Protein AF-A0A1F7WVE0-F1 (afdb_monomer_lite)

Sequence (168 aa):
MLSVDRIPGPDKTDPLIYAAPLKTYSLSNILRKNGTITATKNFEDFYSVAPFSFFGSLNNLYGSSNNMKVTTQLPLPATSRVGTSGVLYKGRNYINKVTSSFDTWYALWSLEADSATTAWLCLNIEITPANATVVSTAEGDCFRINQAGDITGFKADVTENGIMMSYR

Secondary structure (DSSP, 8-state):
-EEEEEEEEEEEEETTTEEEEEEEEEEEEEEEETTEEEEEEEEEEEEEETTEEEEEEEEEETTEEEEEEEEEE-PPPSS--TT-EEEEEEEEEEGGG-TT-EEEEEEEEEEEE-SSSEEEEEEEEEEE-SSTTS---EEEEEEEEETT--EEEEEEEEEETTEEEEE-

pLDDT: mean 81.46, std 11.7, range [49.81, 97.19]

Organism: NCBI:txid1817813

Foldseek 3Di:
DKDKDKAWDDWDADVVQHRDTFTKIKIWIFDDDPNHTPDIKIKIWGFDVVPTDTAWMFICPPNKGKIKGFPDADGDDPDDDAVDKDWGTWIWIDTSPDPPFTKIKTWMWHWHDDDPFKTWTKIWIWIGGSDNPDDTWIKIKIFIAGPVRDTDDIKIWTQDPNDIDIDD

Radius of gyration: 16.72 Å; chains: 1; bounding box: 39×37×45 Å

Structure (mmCIF, N/CA/C/O backbone):
data_AF-A0A1F7WVE0-F1
#
_entry.id   AF-A0A1F7WVE0-F1
#
loop_
_atom_site.group_PDB
_atom_site.id
_atom_site.type_symbol
_atom_site.label_atom_id
_atom_site.label_alt_id
_atom_site.label_comp_id
_atom_site.label_asym_id
_atom_site.label_entity_id
_atom_site.label_seq_id
_atom_site.pdbx_PDB_ins_code
_atom_site.Cartn_x
_atom_site.Cartn_y
_atom_site.Cartn_z
_atom_site.occupancy
_atom_site.B_iso_or_equiv
_atom_site.auth_seq_id
_atom_site.auth_comp_id
_atom_site.auth_asym_id
_atom_site.auth_atom_id
_atom_site.pdbx_PDB_model_num
ATOM 1 N N . MET A 1 1 ? 13.437 20.591 7.076 1.00 53.56 1 MET A N 1
ATOM 2 C CA . MET A 1 1 ? 11.997 20.355 7.308 1.00 53.56 1 MET A CA 1
ATOM 3 C C . MET A 1 1 ? 11.448 19.716 6.046 1.00 53.56 1 MET A C 1
ATOM 5 O O . MET A 1 1 ? 11.661 20.272 4.974 1.00 53.56 1 MET A O 1
ATOM 9 N N . LEU A 1 2 ? 10.856 18.528 6.153 1.00 55.81 2 LEU A N 1
ATOM 10 C CA . LEU A 1 2 ? 10.167 17.867 5.043 1.00 55.81 2 LEU A CA 1
ATOM 11 C C . LEU A 1 2 ? 8.725 18.386 5.017 1.00 55.81 2 LEU A C 1
ATOM 13 O O . LEU A 1 2 ? 8.092 18.425 6.070 1.00 55.81 2 LEU A O 1
ATOM 17 N N . SER A 1 3 ? 8.230 18.805 3.855 1.00 59.31 3 SER A N 1
ATOM 18 C CA . SER A 1 3 ? 6.811 19.110 3.656 1.00 59.31 3 SER A CA 1
ATOM 19 C C . SER A 1 3 ? 6.240 18.180 2.593 1.00 59.31 3 SER A C 1
ATOM 21 O O . SER A 1 3 ? 6.916 17.855 1.615 1.00 59.31 3 SER A O 1
ATOM 23 N N . VAL A 1 4 ? 5.004 17.742 2.803 1.00 57.81 4 VAL A N 1
ATOM 24 C CA . VAL A 1 4 ? 4.307 16.802 1.928 1.00 57.81 4 VAL A CA 1
ATOM 25 C C . VAL A 1 4 ? 2.977 17.425 1.534 1.00 57.81 4 VAL A C 1
ATOM 27 O O . VAL A 1 4 ? 2.124 17.625 2.397 1.00 57.81 4 VAL A O 1
ATOM 30 N N . ASP A 1 5 ? 2.808 17.702 0.243 1.00 64.31 5 ASP A N 1
ATOM 31 C CA . ASP A 1 5 ? 1.565 18.230 -0.311 1.00 64.31 5 ASP A CA 1
ATOM 32 C C . ASP A 1 5 ? 0.820 17.103 -1.027 1.00 64.31 5 ASP A C 1
ATOM 34 O O . ASP A 1 5 ? 1.348 16.438 -1.923 1.00 64.31 5 ASP A O 1
ATOM 38 N N . ARG A 1 6 ? -0.417 16.861 -0.593 1.00 59.81 6 ARG A N 1
ATOM 39 C CA . ARG A 1 6 ? -1.261 15.760 -1.056 1.00 59.81 6 ARG A CA 1
ATOM 40 C C . ARG A 1 6 ? -2.509 16.345 -1.732 1.00 59.81 6 ARG A C 1
ATOM 42 O O . ARG A 1 6 ? -3.305 16.977 -1.043 1.00 59.81 6 ARG A O 1
ATOM 49 N N . ILE A 1 7 ? -2.695 16.143 -3.041 1.00 69.31 7 ILE A N 1
ATOM 50 C CA . ILE A 1 7 ? -3.781 16.771 -3.817 1.00 69.31 7 ILE A CA 1
ATOM 51 C C . ILE A 1 7 ? -4.548 15.700 -4.618 1.00 69.31 7 ILE A C 1
ATOM 53 O O . ILE A 1 7 ? -3.959 15.056 -5.490 1.00 69.31 7 ILE A O 1
ATOM 57 N N . PRO A 1 8 ? -5.862 15.509 -4.377 1.00 71.12 8 PRO A N 1
ATOM 58 C CA . PRO A 1 8 ? -6.696 14.688 -5.251 1.00 71.12 8 PRO A CA 1
ATOM 59 C C . PRO A 1 8 ? -6.653 15.206 -6.696 1.00 71.12 8 PRO A C 1
ATOM 61 O O . PRO A 1 8 ? -6.845 16.400 -6.934 1.00 71.12 8 PRO A O 1
ATOM 64 N 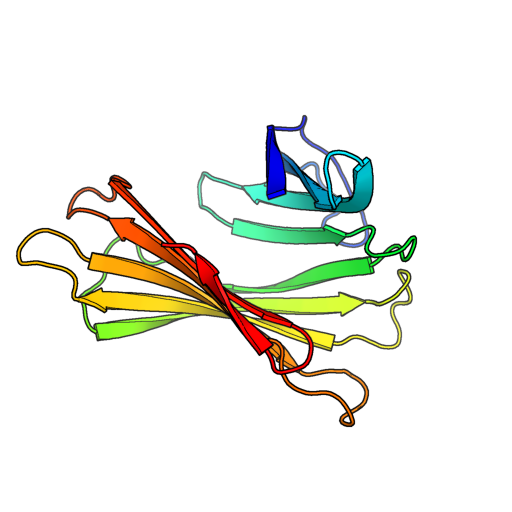N . GLY A 1 9 ? -6.399 14.318 -7.656 1.00 67.25 9 GLY A N 1
ATOM 65 C CA . GLY A 1 9 ? -6.355 14.644 -9.080 1.00 67.25 9 GLY A CA 1
ATOM 66 C C . GLY A 1 9 ? -7.646 14.254 -9.812 1.00 67.25 9 GLY A C 1
ATOM 67 O O . GLY A 1 9 ? -8.461 13.501 -9.275 1.00 67.25 9 GLY A O 1
ATOM 68 N N . PRO A 1 10 ? -7.859 14.744 -11.048 1.00 75.56 10 PRO A N 1
ATOM 69 C CA . PRO A 1 10 ? -8.919 14.229 -11.915 1.00 75.56 10 PRO A CA 1
ATOM 70 C C . PRO A 1 10 ? -8.644 12.770 -12.306 1.00 75.56 10 PRO A C 1
ATOM 72 O O . PRO A 1 10 ? -7.503 12.313 -12.250 1.00 75.56 10 PRO A O 1
ATOM 75 N N . ASP A 1 11 ? -9.661 12.042 -12.756 1.00 79.88 11 ASP A N 1
ATOM 76 C CA . ASP A 1 11 ? -9.471 10.678 -13.258 1.00 79.88 11 ASP A CA 1
ATOM 77 C C . ASP A 1 11 ? -8.559 10.679 -14.504 1.00 79.88 11 ASP A C 1
ATOM 79 O O . ASP A 1 11 ? -8.693 11.537 -15.382 1.00 79.88 11 ASP A O 1
ATOM 83 N N . LYS A 1 12 ? -7.621 9.726 -14.597 1.00 81.94 12 LYS A N 1
ATOM 84 C CA . LYS A 1 12 ? -6.667 9.610 -15.720 1.00 81.94 12 LYS A CA 1
ATOM 85 C C . LYS A 1 12 ? -6.535 8.168 -16.202 1.00 81.94 12 LYS A C 1
ATOM 87 O O . LYS A 1 12 ? -6.802 7.222 -15.467 1.00 81.94 12 LYS A O 1
ATOM 92 N N . THR A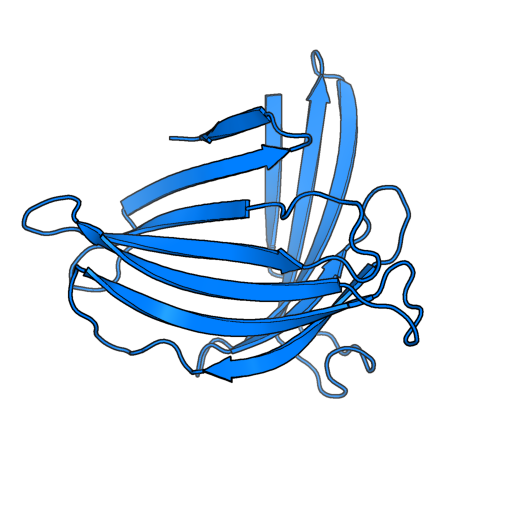 1 13 ? -6.081 8.014 -17.441 1.00 78.94 13 THR A N 1
ATOM 93 C CA . THR A 1 13 ? -5.708 6.729 -18.055 1.00 78.94 13 THR A CA 1
ATOM 94 C C . THR A 1 13 ? -4.191 6.592 -18.123 1.00 78.94 13 THR A C 1
ATOM 96 O O . THR A 1 13 ? -3.523 7.551 -18.512 1.00 78.94 13 THR A O 1
ATOM 99 N N . ASP A 1 14 ? -3.655 5.397 -17.872 1.00 80.94 14 ASP A N 1
ATOM 100 C CA . ASP A 1 14 ? -2.260 5.064 -18.181 1.00 80.94 14 ASP A CA 1
ATOM 101 C C . ASP A 1 14 ? -2.186 3.618 -18.702 1.00 80.94 14 ASP A C 1
ATOM 103 O O . ASP A 1 14 ? -2.383 2.685 -17.928 1.00 80.94 14 ASP A O 1
ATOM 107 N N . PRO A 1 15 ? -1.893 3.375 -19.991 1.00 78.06 15 PRO A N 1
ATOM 108 C CA . PRO A 1 15 ? -1.970 2.036 -20.578 1.00 78.06 15 PRO A CA 1
ATOM 109 C C . PRO A 1 15 ? -0.971 1.028 -19.984 1.00 78.06 15 PRO A C 1
ATOM 111 O O . PRO A 1 15 ? -1.161 -0.179 -20.148 1.00 78.06 15 PRO A O 1
ATOM 114 N N . LEU A 1 16 ? 0.077 1.480 -19.286 1.00 75.94 16 LEU A N 1
ATOM 115 C CA . LEU A 1 16 ? 1.002 0.588 -18.590 1.00 75.94 16 LEU A CA 1
ATOM 116 C C . LEU A 1 16 ? 0.392 0.090 -17.274 1.00 75.94 16 LEU A C 1
ATOM 118 O O . LEU A 1 16 ? 0.551 -1.090 -16.944 1.00 75.94 16 LEU A O 1
ATOM 122 N N . ILE A 1 17 ? -0.337 0.950 -16.560 1.00 78.62 17 ILE A N 1
ATOM 123 C CA . ILE A 1 17 ? -1.013 0.630 -15.294 1.00 78.62 17 ILE A CA 1
ATOM 124 C C . ILE A 1 17 ? -2.403 0.035 -15.563 1.00 78.62 17 ILE A C 1
ATOM 126 O O . ILE A 1 17 ? -2.640 -1.138 -15.258 1.00 78.62 17 ILE A O 1
ATOM 130 N N . TYR A 1 18 ? -3.292 0.813 -16.184 1.00 74.50 18 TYR A N 1
ATOM 131 C CA . TYR A 1 18 ? -4.651 0.434 -16.558 1.00 74.50 18 TYR A CA 1
ATOM 132 C C . TYR A 1 18 ? -5.190 1.274 -17.732 1.00 74.50 18 TYR A C 1
ATOM 134 O O . TYR A 1 18 ? -5.147 2.503 -17.725 1.00 74.50 18 TYR A O 1
ATOM 142 N N . ALA A 1 19 ? -5.748 0.607 -18.745 1.00 73.81 19 ALA A N 1
ATOM 143 C CA . ALA A 1 19 ? -6.186 1.265 -19.979 1.00 73.81 19 ALA A CA 1
ATOM 144 C C . ALA A 1 19 ? -7.517 2.039 -19.861 1.00 73.81 19 ALA A C 1
ATOM 146 O O . ALA A 1 19 ? -7.852 2.792 -20.772 1.00 73.81 19 ALA A O 1
ATOM 147 N N . ALA A 1 20 ? -8.272 1.874 -18.770 1.00 79.00 20 ALA A N 1
ATOM 148 C CA . ALA A 1 20 ? -9.484 2.654 -18.508 1.00 79.00 20 ALA A CA 1
ATOM 149 C C . ALA A 1 20 ? -9.211 3.793 -17.503 1.00 79.00 20 ALA A C 1
ATOM 151 O O . ALA A 1 20 ? -8.250 3.697 -16.736 1.00 79.00 20 ALA A O 1
ATOM 152 N N . PRO A 1 21 ? -10.036 4.857 -17.480 1.00 79.25 21 PRO A N 1
ATOM 153 C CA . PRO A 1 21 ? -9.876 5.943 -16.518 1.00 79.25 21 PRO A CA 1
ATOM 154 C C . PRO A 1 21 ? -10.009 5.447 -15.072 1.00 79.25 21 PRO A C 1
ATOM 156 O O . PRO A 1 21 ? -10.946 4.718 -14.748 1.00 79.25 21 PRO A O 1
ATOM 159 N N . LEU A 1 22 ? -9.083 5.861 -14.207 1.00 82.38 22 LEU A N 1
ATOM 160 C CA . LEU A 1 22 ? -9.088 5.585 -12.769 1.00 82.38 22 LEU A CA 1
ATOM 161 C C . LEU A 1 22 ? -8.983 6.886 -11.979 1.00 82.38 22 LEU A C 1
ATOM 163 O O . LEU A 1 22 ? -8.395 7.852 -12.474 1.00 82.38 22 LEU A O 1
ATOM 167 N N . LYS A 1 23 ? -9.472 6.882 -10.730 1.00 82.88 23 LYS A N 1
ATOM 168 C CA . LYS A 1 23 ? -9.211 7.994 -9.810 1.00 82.88 23 LYS A CA 1
ATOM 169 C C . LYS A 1 23 ? -7.716 8.124 -9.604 1.00 82.88 23 LYS A C 1
ATOM 171 O O . LYS A 1 23 ? -7.031 7.115 -9.407 1.00 82.88 23 LYS A O 1
ATOM 176 N N . THR A 1 24 ? -7.231 9.362 -9.631 1.00 80.31 24 THR A N 1
ATOM 177 C CA . THR A 1 24 ? -5.820 9.640 -9.382 1.00 80.31 24 THR A CA 1
ATOM 178 C C . THR A 1 24 ? -5.610 10.492 -8.150 1.00 80.31 24 THR A C 1
ATOM 180 O O . THR A 1 24 ? -6.405 11.373 -7.818 1.00 80.31 24 THR A O 1
ATOM 183 N N . TYR A 1 25 ? -4.515 10.209 -7.459 1.00 82.12 25 TYR A N 1
ATOM 184 C CA . TYR A 1 25 ? -4.020 11.024 -6.368 1.00 82.12 25 TYR A CA 1
ATOM 185 C C . TYR A 1 25 ? -2.623 11.506 -6.713 1.00 82.12 25 TYR A C 1
ATOM 187 O O . TYR A 1 25 ? -1.751 10.683 -6.972 1.00 82.12 25 TYR A O 1
ATOM 195 N 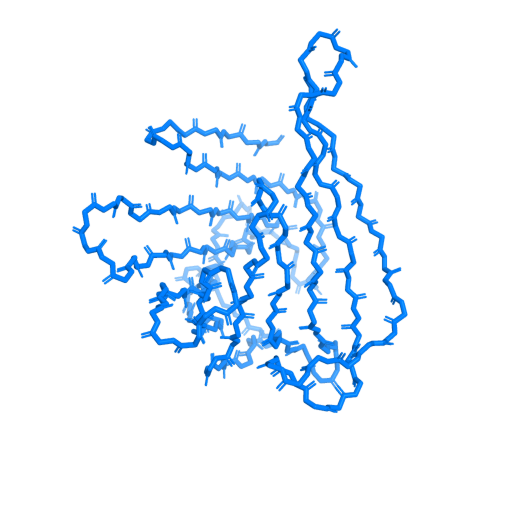N . SER A 1 26 ? -2.392 12.815 -6.709 1.00 78.88 26 SER A N 1
ATOM 196 C CA . SER A 1 26 ? -1.061 13.372 -6.939 1.00 78.88 26 SER A CA 1
ATOM 197 C C . SER A 1 26 ? -0.442 13.795 -5.607 1.00 78.88 26 SER A C 1
ATOM 199 O O . SER A 1 26 ? -1.048 14.498 -4.796 1.00 78.88 26 SER A O 1
ATOM 201 N N . LEU 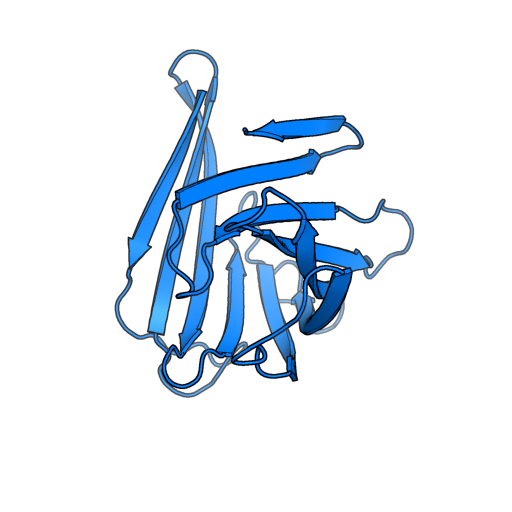A 1 27 ? 0.788 13.356 -5.380 1.00 73.81 27 LEU A N 1
ATOM 202 C CA . LEU A 1 27 ? 1.569 13.608 -4.177 1.00 73.81 27 LEU A CA 1
ATOM 203 C C . LEU A 1 27 ? 2.886 14.274 -4.568 1.00 73.81 27 LEU A C 1
ATOM 205 O O . LEU A 1 27 ? 3.620 13.754 -5.407 1.00 73.81 27 LEU A O 1
ATOM 209 N N . SER A 1 28 ? 3.220 15.381 -3.911 1.00 72.12 28 SER A N 1
ATOM 210 C CA . SER A 1 28 ? 4.518 16.043 -4.037 1.00 72.12 28 SER A CA 1
ATOM 211 C C . SER A 1 28 ? 5.209 16.089 -2.676 1.00 72.12 28 SER A C 1
ATOM 213 O O . SER A 1 28 ? 4.814 16.829 -1.776 1.00 72.12 28 SER A O 1
ATOM 215 N N . ASN A 1 29 ? 6.283 15.316 -2.529 1.00 72.31 29 ASN A N 1
ATOM 216 C CA . ASN A 1 29 ? 7.159 15.359 -1.363 1.00 72.31 29 ASN A CA 1
ATOM 217 C C . ASN A 1 29 ? 8.285 16.363 -1.627 1.00 72.31 29 ASN A C 1
ATOM 219 O O . ASN A 1 29 ? 9.156 16.122 -2.467 1.00 72.31 29 ASN A O 1
ATOM 223 N N . ILE A 1 30 ? 8.289 17.481 -0.901 1.00 73.19 30 ILE A N 1
ATOM 224 C CA . ILE A 1 30 ? 9.279 18.551 -1.046 1.00 73.19 30 ILE A CA 1
ATOM 225 C C . ILE A 1 30 ? 10.235 18.500 0.145 1.00 73.19 30 ILE A C 1
ATOM 227 O O . ILE A 1 30 ? 9.888 18.823 1.284 1.00 73.19 30 ILE A O 1
ATOM 231 N N . LEU A 1 31 ? 11.483 18.123 -0.122 1.00 69.38 31 LEU A N 1
ATOM 232 C CA . LEU A 1 31 ? 12.542 18.141 0.878 1.00 69.38 31 LEU A CA 1
ATOM 233 C C . LEU A 1 31 ? 13.196 19.521 0.903 1.00 69.38 31 LEU A C 1
ATOM 235 O O . LEU A 1 31 ? 13.727 19.978 -0.113 1.00 69.38 31 LEU A O 1
ATOM 239 N N . ARG A 1 32 ? 13.200 20.166 2.078 1.00 73.25 32 ARG A N 1
ATOM 240 C CA . ARG A 1 32 ? 13.898 21.438 2.304 1.00 73.25 32 ARG A CA 1
ATOM 241 C C . ARG A 1 32 ? 15.014 21.309 3.338 1.00 73.25 32 ARG A C 1
ATOM 243 O O . ARG A 1 32 ? 14.777 20.876 4.475 1.00 73.25 32 ARG A O 1
ATOM 250 N N . LYS A 1 33 ? 16.204 21.801 2.985 1.00 74.56 33 LYS A N 1
ATOM 251 C CA . LYS A 1 33 ? 17.351 21.984 3.889 1.00 74.56 33 LYS A CA 1
ATOM 252 C C . LYS A 1 33 ? 17.571 23.480 4.101 1.00 74.56 33 LYS A C 1
ATOM 254 O O . LYS A 1 33 ? 17.810 24.206 3.144 1.00 74.56 33 LYS A O 1
ATOM 259 N N . ASN A 1 34 ? 17.464 23.936 5.350 1.00 80.38 34 ASN A N 1
ATOM 260 C CA . ASN A 1 34 ? 17.599 25.350 5.733 1.00 80.38 34 ASN A CA 1
ATOM 261 C C . ASN A 1 34 ? 16.676 26.300 4.935 1.00 80.38 34 ASN A C 1
ATOM 263 O O . ASN A 1 34 ? 17.101 27.357 4.488 1.00 80.38 34 ASN A O 1
ATOM 267 N N . GLY A 1 35 ? 15.418 25.900 4.712 1.00 76.75 35 GLY A N 1
ATOM 268 C CA . GLY A 1 35 ? 14.419 26.679 3.959 1.00 76.75 35 GLY A CA 1
ATOM 269 C C . GLY A 1 35 ? 14.476 26.507 2.434 1.00 76.75 35 GLY A C 1
ATOM 270 O O . GLY A 1 35 ? 13.444 26.621 1.768 1.00 76.75 35 GLY A O 1
ATOM 271 N N . THR A 1 36 ? 15.630 26.125 1.885 1.00 79.88 36 THR A N 1
ATOM 272 C CA . THR A 1 36 ? 15.836 25.890 0.448 1.00 79.88 36 THR A CA 1
ATOM 273 C C . THR A 1 36 ? 15.354 24.504 0.034 1.00 79.88 36 THR A C 1
ATOM 275 O O . THR A 1 36 ? 15.655 23.517 0.706 1.00 79.88 36 THR A O 1
ATOM 278 N N . ILE A 1 37 ? 14.620 24.413 -1.080 1.00 79.94 37 ILE A N 1
ATOM 279 C CA . ILE A 1 37 ? 14.227 23.128 -1.677 1.00 79.94 37 ILE A CA 1
ATOM 280 C C . ILE A 1 37 ? 15.484 22.418 -2.175 1.00 79.94 37 ILE A C 1
ATOM 282 O O . ILE A 1 37 ? 16.218 22.953 -2.999 1.00 79.94 37 ILE A O 1
ATOM 286 N N . THR A 1 38 ? 15.719 21.208 -1.682 1.00 77.69 38 THR A N 1
ATOM 287 C CA . THR A 1 38 ? 16.835 20.357 -2.108 1.00 77.69 38 THR A CA 1
ATOM 288 C C . THR A 1 38 ? 16.384 19.193 -2.977 1.00 77.69 38 THR A C 1
ATOM 290 O O . THR A 1 38 ? 17.184 18.676 -3.747 1.00 77.69 38 THR A O 1
ATOM 293 N N . ALA A 1 39 ? 15.122 18.771 -2.868 1.00 72.19 39 ALA A N 1
ATOM 294 C CA . ALA A 1 39 ? 14.536 17.763 -3.745 1.00 72.19 39 ALA A CA 1
ATOM 295 C C . ALA A 1 39 ? 13.010 17.904 -3.796 1.00 72.19 39 ALA A C 1
ATOM 297 O O . ALA A 1 39 ? 12.389 18.313 -2.817 1.00 72.19 39 ALA A O 1
ATOM 298 N N . THR A 1 40 ? 12.416 17.518 -4.924 1.00 74.69 40 THR A N 1
ATOM 299 C CA . THR A 1 40 ? 10.973 17.279 -5.060 1.00 74.69 40 THR A CA 1
ATOM 300 C C . THR A 1 40 ? 10.787 15.870 -5.611 1.00 74.69 40 THR A C 1
ATOM 302 O O . THR A 1 40 ? 11.414 15.527 -6.612 1.00 74.69 40 THR A O 1
ATOM 305 N N . LYS A 1 41 ? 9.967 15.048 -4.954 1.00 75.81 41 LYS A N 1
ATOM 306 C CA . LYS A 1 41 ? 9.560 13.720 -5.431 1.00 75.81 41 LYS A CA 1
ATOM 307 C C . LYS A 1 41 ? 8.063 13.778 -5.727 1.00 75.81 41 LYS A C 1
ATOM 309 O O . LYS A 1 41 ? 7.295 14.133 -4.839 1.00 75.81 41 LYS A O 1
ATOM 314 N N . ASN A 1 42 ? 7.668 13.455 -6.954 1.00 78.81 42 ASN A N 1
ATOM 315 C CA . ASN A 1 42 ? 6.264 13.439 -7.359 1.00 78.81 42 ASN A CA 1
ATOM 316 C C . ASN A 1 42 ? 5.800 12.001 -7.558 1.00 78.81 42 ASN A C 1
ATOM 318 O O . ASN A 1 42 ? 6.475 11.236 -8.252 1.00 78.81 42 ASN A O 1
ATOM 322 N N . PHE A 1 43 ? 4.647 11.682 -6.986 1.00 80.44 43 PHE A N 1
ATOM 323 C CA . PHE A 1 43 ? 3.960 10.414 -7.147 1.00 80.44 43 PHE A CA 1
ATOM 324 C C . PHE A 1 43 ? 2.558 10.669 -7.692 1.00 80.44 43 PHE A C 1
ATOM 326 O O . PHE A 1 43 ? 1.911 11.656 -7.339 1.00 80.44 43 PHE A O 1
ATOM 333 N N . GLU A 1 44 ? 2.088 9.774 -8.546 1.00 86.06 44 GLU A N 1
ATOM 334 C CA . GLU A 1 44 ? 0.691 9.703 -8.948 1.00 86.06 44 GLU A CA 1
ATOM 335 C C . GLU A 1 44 ? 0.183 8.291 -8.706 1.00 86.06 44 GLU A C 1
ATOM 337 O O . GLU A 1 44 ? 0.653 7.354 -9.346 1.00 86.06 44 GLU A O 1
ATOM 342 N N . ASP A 1 45 ? -0.774 8.149 -7.801 1.00 87.88 45 ASP A N 1
ATOM 343 C CA . ASP A 1 45 ? -1.387 6.878 -7.435 1.00 87.88 45 ASP A CA 1
ATOM 344 C C . ASP A 1 45 ? -2.706 6.689 -8.185 1.00 87.88 45 ASP A C 1
ATOM 346 O O . ASP A 1 45 ? -3.521 7.609 -8.263 1.00 87.88 45 ASP A O 1
ATOM 350 N N . PHE A 1 46 ? -2.939 5.483 -8.702 1.00 89.88 46 PHE A N 1
ATOM 351 C CA . PHE A 1 46 ? -4.145 5.113 -9.445 1.00 89.88 46 PHE A CA 1
ATOM 352 C C . PHE A 1 46 ? -4.958 4.113 -8.626 1.00 89.88 46 PHE A C 1
ATOM 354 O O . PHE A 1 46 ? -4.463 3.036 -8.281 1.00 89.88 46 PHE A O 1
ATOM 361 N N . TYR A 1 47 ? -6.208 4.451 -8.305 1.00 90.00 47 TYR A N 1
ATOM 362 C CA . TYR A 1 47 ? -7.015 3.676 -7.360 1.00 90.00 47 TYR A CA 1
ATOM 363 C C . TYR A 1 47 ? -8.528 3.754 -7.630 1.00 90.00 47 TYR A C 1
ATOM 365 O O . TYR A 1 47 ? -9.022 4.576 -8.400 1.00 90.00 47 TYR A O 1
ATOM 373 N N . SER A 1 48 ? -9.284 2.886 -6.961 1.00 87.69 48 SER A N 1
ATOM 374 C CA . SER A 1 48 ? -10.734 2.974 -6.767 1.00 87.69 48 SER A CA 1
ATOM 375 C C . SER A 1 48 ? -11.045 2.961 -5.270 1.00 87.69 48 SER A C 1
ATOM 377 O O . SER A 1 48 ? -10.215 2.538 -4.470 1.00 87.69 48 SER A O 1
ATOM 379 N N . VAL A 1 49 ? -12.232 3.430 -4.873 1.00 83.75 49 VAL A N 1
ATOM 380 C CA . VAL A 1 49 ? -12.669 3.491 -3.456 1.00 83.75 49 VAL A CA 1
ATOM 381 C C . VAL A 1 49 ? -13.947 2.701 -3.165 1.00 83.75 49 VAL A C 1
ATOM 383 O O . VAL A 1 49 ? -14.328 2.565 -2.010 1.00 83.75 49 VAL A O 1
ATOM 386 N N . ALA A 1 50 ? -14.608 2.161 -4.190 1.00 81.75 50 ALA A N 1
ATOM 387 C CA . ALA A 1 50 ? -15.843 1.393 -4.051 1.00 81.75 50 ALA A CA 1
ATOM 388 C C . ALA A 1 50 ? -15.884 0.227 -5.065 1.00 81.75 50 ALA A C 1
ATOM 390 O O . ALA A 1 50 ? -16.479 0.379 -6.132 1.00 81.75 50 ALA A O 1
ATOM 391 N N . PRO A 1 51 ? -15.248 -0.926 -4.763 1.00 83.62 51 PRO A N 1
ATOM 392 C CA . PRO A 1 51 ? -14.408 -1.204 -3.590 1.00 83.62 51 PRO A CA 1
ATOM 393 C C . PRO A 1 51 ? -13.033 -0.521 -3.671 1.00 83.62 51 PRO A C 1
ATOM 395 O O . PRO A 1 51 ? -12.626 -0.045 -4.739 1.00 83.62 51 PRO A O 1
ATOM 398 N N . PHE A 1 52 ? -12.308 -0.467 -2.545 1.00 86.12 52 PHE A N 1
ATOM 399 C CA . PHE A 1 52 ? -10.921 -0.006 -2.569 1.00 86.12 52 PHE A CA 1
ATOM 400 C C . PHE A 1 52 ? -10.068 -0.954 -3.411 1.00 86.12 52 PHE A C 1
ATOM 402 O O . PHE A 1 52 ? -10.088 -2.171 -3.215 1.00 86.12 52 PHE A O 1
ATOM 409 N N . SER A 1 53 ? -9.331 -0.404 -4.366 1.00 88.94 53 SER A N 1
ATOM 410 C CA . SER A 1 53 ? -8.317 -1.137 -5.114 1.00 88.94 53 SER A CA 1
ATOM 411 C C . SER A 1 53 ? -7.232 -0.191 -5.574 1.00 88.94 53 SER A C 1
ATOM 413 O O . SER A 1 53 ? -7.526 0.901 -6.042 1.00 88.94 53 SER A O 1
ATOM 415 N N . PHE A 1 54 ? -5.988 -0.627 -5.465 1.00 90.12 54 PHE A N 1
ATOM 416 C CA . PHE A 1 54 ? -4.831 0.107 -5.929 1.00 90.12 54 PHE A CA 1
ATOM 417 C C . PHE A 1 54 ? -4.287 -0.564 -7.193 1.00 90.12 54 PHE A C 1
ATOM 419 O O . PHE A 1 54 ? -4.103 -1.778 -7.244 1.00 90.12 54 PHE A O 1
ATOM 426 N N . PHE A 1 55 ? -4.087 0.218 -8.249 1.00 90.50 55 PHE A N 1
ATOM 427 C CA . PHE A 1 55 ? -3.707 -0.300 -9.567 1.00 90.50 55 PHE A CA 1
ATOM 428 C C . PHE A 1 55 ? -2.225 -0.087 -9.857 1.00 90.50 55 PHE A C 1
ATOM 430 O O . PHE A 1 55 ? -1.615 -0.860 -10.600 1.00 90.50 55 PHE A O 1
ATOM 437 N N . GLY A 1 56 ? -1.626 0.930 -9.247 1.00 90.25 56 GLY A N 1
ATOM 438 C CA . GLY A 1 56 ? -0.225 1.252 -9.433 1.00 90.25 56 GLY A CA 1
ATOM 439 C C . GLY A 1 56 ? 0.063 2.720 -9.189 1.00 90.25 56 GLY A C 1
ATOM 440 O O . GLY A 1 56 ? -0.830 3.495 -8.841 1.00 90.25 56 GLY A O 1
ATOM 441 N N . SER A 1 57 ? 1.316 3.089 -9.412 1.00 87.62 57 SER A N 1
ATOM 442 C CA . SER A 1 57 ? 1.771 4.461 -9.283 1.00 87.62 57 SER A CA 1
ATOM 443 C C . SER A 1 57 ? 2.786 4.845 -10.352 1.00 87.62 57 SER A C 1
ATOM 445 O O . SER A 1 57 ? 3.541 4.015 -10.865 1.00 87.62 57 SER A O 1
ATOM 447 N N . LEU A 1 58 ? 2.807 6.129 -10.688 1.00 85.94 58 LEU A N 1
ATOM 448 C CA . LEU A 1 58 ? 3.896 6.767 -11.414 1.00 85.94 58 LEU A CA 1
ATOM 449 C C . LEU A 1 58 ? 4.746 7.532 -10.411 1.00 85.94 58 LEU A C 1
ATOM 451 O O . LEU A 1 58 ? 4.219 8.210 -9.536 1.00 85.94 58 LEU A O 1
ATOM 455 N N . ASN A 1 59 ? 6.061 7.437 -10.538 1.00 78.88 59 ASN A N 1
ATOM 456 C CA . ASN A 1 59 ? 6.989 8.086 -9.627 1.00 78.88 59 ASN A CA 1
ATOM 457 C C . ASN A 1 59 ? 8.120 8.727 -10.425 1.00 78.88 59 ASN A C 1
ATOM 459 O O . ASN A 1 59 ? 8.797 8.046 -11.193 1.00 78.88 59 ASN A O 1
ATOM 463 N N . ASN A 1 60 ? 8.328 10.029 -10.233 1.00 70.50 60 ASN A N 1
ATOM 464 C CA . ASN A 1 60 ? 9.424 10.765 -10.860 1.00 70.50 60 ASN A CA 1
ATOM 465 C C . ASN A 1 60 ? 10.597 10.979 -9.893 1.00 70.50 60 ASN A C 1
ATOM 467 O O . ASN A 1 60 ? 10.993 12.110 -9.588 1.00 70.50 60 ASN A O 1
ATOM 471 N N . LEU A 1 61 ? 11.125 9.889 -9.349 1.00 62.50 61 LEU A N 1
ATOM 472 C CA . LEU A 1 61 ? 12.223 9.947 -8.394 1.00 62.50 61 LEU A CA 1
ATOM 473 C C . LEU A 1 61 ? 13.513 10.322 -9.144 1.00 62.50 61 LEU A C 1
ATOM 475 O O . LEU A 1 61 ? 13.929 9.628 -10.064 1.00 62.50 61 LEU A O 1
ATOM 479 N N . TYR A 1 62 ? 14.140 11.445 -8.786 1.00 49.81 62 TYR A N 1
ATOM 480 C CA . TYR A 1 62 ? 15.400 11.920 -9.389 1.00 49.81 62 TYR A CA 1
ATOM 481 C C . TYR A 1 62 ? 15.387 12.068 -10.928 1.00 49.81 62 TYR A C 1
ATOM 483 O O . TYR A 1 62 ? 16.410 11.861 -11.576 1.00 49.81 62 TYR A O 1
ATOM 491 N N . GLY A 1 63 ? 14.243 12.410 -11.533 1.00 52.16 63 GLY A N 1
ATOM 492 C CA . GLY A 1 63 ? 14.122 12.521 -12.995 1.00 52.16 63 GLY A CA 1
ATOM 493 C C . GLY A 1 63 ? 13.949 11.178 -13.718 1.00 52.16 63 GLY A C 1
ATOM 494 O O . GLY A 1 63 ? 13.784 11.165 -14.938 1.00 52.16 63 GLY A O 1
ATOM 495 N N . SER A 1 64 ? 13.967 10.055 -12.987 1.00 59.06 64 SER A N 1
ATOM 496 C CA . SER A 1 64 ? 13.616 8.736 -13.517 1.00 59.06 64 SER A CA 1
ATOM 497 C C . SER A 1 64 ? 12.103 8.576 -13.535 1.00 59.06 64 SER A C 1
ATOM 499 O O . SER A 1 64 ? 11.429 8.789 -12.532 1.00 59.06 64 SER A O 1
ATOM 501 N N . SER A 1 65 ? 11.554 8.211 -14.691 1.00 71.12 65 SER A N 1
ATOM 502 C CA . SER A 1 65 ? 10.129 7.919 -14.830 1.00 71.12 65 SER A CA 1
ATOM 503 C C . SER A 1 65 ? 9.871 6.467 -14.438 1.00 71.12 65 SER A C 1
ATOM 505 O O . SER A 1 65 ? 9.813 5.594 -15.299 1.00 71.12 65 SER A O 1
ATOM 507 N N . ASN A 1 66 ? 9.758 6.185 -13.147 1.00 78.75 66 ASN A N 1
ATOM 508 C CA . ASN A 1 66 ? 9.443 4.842 -12.674 1.00 78.75 66 ASN A CA 1
ATOM 509 C C . ASN A 1 66 ? 7.931 4.623 -12.690 1.00 78.75 66 ASN A C 1
ATOM 511 O O . ASN A 1 66 ? 7.147 5.553 -12.481 1.00 78.75 66 ASN A O 1
ATOM 515 N N . ASN A 1 67 ? 7.515 3.385 -12.934 1.00 85.88 67 ASN A N 1
ATOM 516 C CA . ASN A 1 67 ? 6.116 2.997 -12.830 1.00 85.88 67 ASN A CA 1
ATOM 517 C C . ASN A 1 67 ? 5.998 1.690 -12.065 1.00 85.88 67 ASN A C 1
ATOM 519 O O . ASN A 1 67 ? 6.634 0.693 -12.403 1.00 85.88 67 ASN A O 1
ATOM 523 N N . MET A 1 68 ? 5.127 1.684 -11.071 1.00 87.69 68 MET A N 1
ATOM 524 C CA . MET A 1 68 ? 4.763 0.486 -10.350 1.00 87.69 68 MET A CA 1
ATOM 525 C C . MET A 1 68 ? 3.368 0.055 -10.778 1.00 87.69 68 MET A C 1
ATOM 527 O O . MET A 1 68 ? 2.437 0.853 -10.827 1.00 87.69 68 MET A O 1
ATOM 531 N N . LYS A 1 69 ? 3.239 -1.219 -11.139 1.00 90.56 69 LYS A N 1
ATOM 532 C CA . LYS A 1 69 ? 1.983 -1.836 -11.553 1.00 90.56 69 LYS A CA 1
ATOM 533 C C . LYS A 1 69 ? 1.615 -2.937 -10.580 1.00 90.56 69 LYS A C 1
ATOM 535 O O . LYS A 1 69 ? 2.398 -3.873 -10.398 1.00 90.56 69 LYS A O 1
ATOM 540 N N . VAL A 1 70 ? 0.405 -2.888 -10.039 1.00 92.25 70 VAL A N 1
ATOM 541 C CA . VAL A 1 70 ? -0.151 -3.994 -9.262 1.00 92.25 70 VAL A CA 1
ATOM 542 C C . VAL A 1 70 ? -0.462 -5.167 -10.193 1.00 92.25 70 VAL A C 1
ATOM 544 O O . VAL A 1 70 ? -1.112 -5.031 -11.226 1.00 92.25 70 VAL A O 1
ATOM 547 N N . THR A 1 71 ? 0.049 -6.340 -9.834 1.00 91.62 71 THR A N 1
ATOM 548 C CA . THR A 1 71 ? -0.126 -7.596 -10.586 1.00 91.62 71 THR A CA 1
ATOM 549 C C . THR A 1 71 ? -1.074 -8.563 -9.896 1.00 91.62 71 THR A C 1
ATOM 551 O O . THR A 1 71 ? -1.677 -9.417 -10.540 1.00 91.62 71 THR A O 1
ATOM 554 N N . THR A 1 72 ? -1.206 -8.449 -8.580 1.00 92.44 72 THR A N 1
ATOM 555 C CA . THR A 1 72 ? -2.123 -9.247 -7.770 1.00 92.44 72 THR A CA 1
ATOM 556 C C . THR A 1 72 ? -2.535 -8.406 -6.578 1.00 92.44 72 THR A C 1
ATOM 558 O O . THR A 1 72 ? -1.697 -7.721 -5.998 1.00 92.44 72 THR A O 1
ATOM 561 N N . GLN A 1 73 ? -3.805 -8.459 -6.202 1.00 93.06 73 GLN A N 1
ATOM 562 C CA . GLN A 1 73 ? -4.320 -7.746 -5.044 1.00 93.06 73 GLN A CA 1
ATOM 563 C C . GLN A 1 73 ? -5.392 -8.582 -4.366 1.00 93.06 73 GLN A C 1
ATOM 565 O O . GLN A 1 73 ? -6.171 -9.258 -5.040 1.00 93.06 73 GLN A O 1
ATOM 570 N N . LEU A 1 74 ? -5.432 -8.507 -3.041 1.00 88.88 74 LEU A N 1
ATOM 571 C CA . LEU A 1 74 ? -6.528 -9.025 -2.242 1.00 88.88 74 LEU A CA 1
ATOM 572 C C . LEU A 1 74 ? -7.312 -7.840 -1.667 1.00 88.88 74 LEU A C 1
ATOM 574 O O . LEU A 1 74 ? -6.703 -6.843 -1.271 1.00 88.88 74 LEU A O 1
ATOM 578 N N . PRO A 1 75 ? -8.653 -7.903 -1.637 1.00 86.00 75 PRO A N 1
ATOM 579 C CA . PRO A 1 75 ? -9.435 -6.859 -0.993 1.00 86.00 75 PRO A CA 1
ATOM 580 C C . PRO A 1 75 ? -9.072 -6.787 0.493 1.00 86.00 75 PRO A C 1
ATOM 582 O O . PRO A 1 75 ? -8.917 -7.819 1.151 1.00 86.00 75 PRO A O 1
ATOM 585 N N . LEU A 1 76 ? -8.974 -5.568 1.031 1.00 85.62 76 LEU A N 1
ATOM 586 C CA . LEU A 1 76 ? -8.892 -5.388 2.478 1.00 85.62 76 LEU A CA 1
ATOM 587 C C . LEU A 1 76 ? -10.153 -5.970 3.127 1.00 85.62 76 LEU A C 1
ATOM 589 O O . LEU A 1 76 ? -11.261 -5.727 2.633 1.00 85.62 76 LEU A O 1
ATOM 593 N N . PRO A 1 77 ? -10.018 -6.729 4.224 1.00 88.69 77 PRO A N 1
ATOM 594 C CA . PRO A 1 77 ? -11.181 -7.234 4.925 1.00 88.69 77 PRO A CA 1
ATOM 595 C C . PRO A 1 77 ? -11.952 -6.066 5.551 1.00 88.69 77 PRO A C 1
ATOM 597 O O . PRO A 1 77 ? -11.359 -5.164 6.136 1.00 88.69 77 PRO A O 1
ATOM 600 N N . ALA A 1 78 ? -13.285 -6.106 5.475 1.00 88.06 78 ALA A N 1
ATOM 601 C CA . ALA A 1 78 ? -14.139 -5.090 6.099 1.00 88.06 78 ALA A CA 1
ATOM 602 C C . ALA A 1 78 ? -14.016 -5.074 7.636 1.00 88.06 78 ALA A C 1
ATOM 604 O O . ALA A 1 78 ? -14.258 -4.055 8.273 1.00 88.06 78 ALA A O 1
ATOM 605 N N . THR A 1 79 ? -13.635 -6.208 8.229 1.00 91.38 79 THR A N 1
ATOM 606 C CA . THR A 1 79 ? -13.395 -6.371 9.667 1.00 91.38 79 THR A CA 1
ATOM 607 C C . THR A 1 79 ? -12.208 -7.298 9.889 1.00 91.38 79 THR A C 1
ATOM 609 O O . THR A 1 79 ? -12.066 -8.289 9.174 1.00 91.38 79 THR A O 1
ATOM 612 N N . SER A 1 80 ? -11.405 -7.044 10.918 1.00 93.31 80 SER A N 1
ATOM 613 C CA . SER A 1 80 ? -10.291 -7.911 11.309 1.00 93.31 80 SER A CA 1
ATOM 614 C C . SER A 1 80 ? -10.098 -7.891 12.827 1.00 93.31 80 SER A C 1
ATOM 616 O O . SER A 1 80 ? -10.754 -7.126 13.535 1.00 93.31 80 SER A O 1
ATOM 618 N N . ARG A 1 81 ? -9.217 -8.751 13.344 1.00 94.56 81 ARG A N 1
ATOM 619 C CA . ARG A 1 81 ? -8.841 -8.788 14.764 1.00 94.56 81 ARG A CA 1
ATOM 620 C C . ARG A 1 81 ? -7.417 -8.281 14.939 1.00 94.56 81 ARG A C 1
ATOM 622 O O . ARG A 1 81 ? -6.559 -8.560 14.103 1.00 94.56 81 ARG A O 1
ATOM 629 N N . VAL A 1 82 ? -7.162 -7.585 16.044 1.00 95.69 82 VAL A N 1
ATOM 630 C CA . VAL A 1 82 ? -5.797 -7.228 16.454 1.00 95.69 82 VAL A CA 1
ATOM 631 C C . VAL A 1 82 ? -4.927 -8.490 16.499 1.00 95.69 82 VAL A C 1
ATOM 633 O O . VAL A 1 82 ? -5.374 -9.537 16.968 1.00 95.69 82 VAL A O 1
ATOM 636 N N . GLY A 1 83 ? -3.707 -8.390 15.975 1.00 96.12 83 GLY A N 1
ATOM 637 C CA . GLY A 1 83 ? -2.770 -9.494 15.763 1.00 96.12 83 GLY A CA 1
ATOM 638 C C . GLY A 1 83 ? -2.861 -10.147 14.379 1.00 96.12 83 GLY A C 1
ATOM 639 O O . GLY A 1 83 ? -2.046 -11.010 14.070 1.00 96.12 83 GLY A O 1
ATOM 640 N N . THR A 1 84 ? -3.821 -9.752 13.537 1.00 96.81 84 THR A N 1
ATOM 641 C CA . THR A 1 84 ? -3.951 -10.282 12.169 1.00 96.81 84 THR A CA 1
ATOM 642 C C . THR A 1 84 ? -3.127 -9.457 11.185 1.00 96.81 84 THR A C 1
ATOM 644 O O . THR A 1 84 ? -3.036 -8.235 11.311 1.00 96.81 84 THR A O 1
ATOM 647 N N . SER A 1 85 ? -2.587 -10.119 10.167 1.00 95.00 85 SER A N 1
ATOM 648 C CA . SER A 1 85 ? -1.915 -9.494 9.032 1.00 95.00 85 SER A CA 1
ATOM 649 C C . SER A 1 85 ? -2.278 -10.189 7.720 1.00 95.00 85 SER A C 1
ATOM 651 O O . SER A 1 85 ? -2.859 -11.278 7.710 1.00 95.00 85 SER A O 1
ATOM 653 N N . GLY A 1 86 ? -1.949 -9.554 6.599 1.00 92.62 86 GLY A N 1
ATOM 654 C CA . GLY A 1 86 ? -2.161 -10.123 5.276 1.00 92.62 86 GLY A CA 1
ATOM 655 C C . GLY A 1 86 ? -1.455 -9.349 4.172 1.00 92.62 86 GLY A C 1
ATOM 656 O O . GLY A 1 86 ? -0.882 -8.285 4.387 1.00 92.62 86 GLY A O 1
ATOM 657 N N . VAL A 1 87 ? -1.511 -9.896 2.960 1.00 91.00 87 VAL A N 1
ATOM 658 C CA . VAL A 1 87 ? -1.041 -9.205 1.756 1.00 91.00 87 VAL A CA 1
ATOM 659 C C . VAL A 1 87 ? -2.143 -8.271 1.272 1.00 91.00 87 VAL A C 1
ATOM 661 O O . VAL A 1 87 ? -3.282 -8.701 1.098 1.00 91.00 87 VAL A O 1
ATOM 664 N N . LEU A 1 88 ? -1.799 -7.007 1.033 1.00 90.50 88 LEU A N 1
ATOM 665 C CA . LEU A 1 88 ? -2.653 -6.057 0.332 1.00 90.50 88 LEU A CA 1
ATOM 666 C C . LEU A 1 88 ? -2.489 -6.252 -1.177 1.00 90.50 88 LEU A C 1
ATOM 668 O O . LEU A 1 88 ? -3.431 -6.645 -1.861 1.00 90.50 88 LEU A O 1
ATOM 672 N N . TYR A 1 89 ? -1.273 -6.056 -1.692 1.00 92.81 89 TYR A N 1
ATOM 673 C CA . TYR A 1 89 ? -0.976 -6.251 -3.107 1.00 92.81 89 TYR A CA 1
ATOM 674 C C . TYR A 1 89 ? 0.453 -6.734 -3.358 1.00 92.81 89 TYR A C 1
ATOM 676 O O . TYR A 1 89 ? 1.356 -6.558 -2.543 1.00 92.81 89 TYR A O 1
ATOM 684 N N . LYS A 1 90 ? 0.654 -7.297 -4.550 1.00 92.75 90 LYS A N 1
ATOM 685 C CA . LYS A 1 90 ? 1.953 -7.560 -5.167 1.00 92.75 90 LYS A CA 1
ATOM 686 C C . LYS A 1 90 ? 2.062 -6.778 -6.469 1.00 92.75 90 LYS A C 1
ATOM 688 O O . LYS A 1 90 ? 1.209 -6.908 -7.353 1.00 92.75 90 LYS A O 1
ATOM 693 N N . GLY A 1 91 ? 3.134 -6.014 -6.620 1.00 91.56 91 GLY A N 1
ATOM 694 C CA . GLY A 1 91 ? 3.400 -5.183 -7.787 1.00 91.56 91 GLY A CA 1
ATOM 695 C C . GLY A 1 91 ? 4.769 -5.418 -8.412 1.00 91.56 91 GLY A C 1
ATOM 696 O O . GLY A 1 91 ? 5.628 -6.110 -7.864 1.00 91.56 91 GLY A O 1
ATOM 697 N N . ARG A 1 92 ? 4.955 -4.825 -9.590 1.00 89.88 92 ARG A N 1
ATOM 698 C CA . ARG A 1 92 ? 6.232 -4.733 -10.301 1.00 89.88 92 ARG A CA 1
ATOM 699 C C . ARG A 1 92 ? 6.571 -3.269 -10.498 1.00 89.88 92 ARG A C 1
ATOM 701 O O . ARG A 1 92 ? 5.763 -2.555 -11.087 1.00 89.88 92 ARG A O 1
ATOM 708 N N . ASN A 1 93 ? 7.737 -2.846 -10.031 1.00 86.38 93 ASN A N 1
ATOM 709 C CA . ASN A 1 93 ? 8.259 -1.502 -10.235 1.00 86.38 93 ASN A CA 1
ATOM 710 C C . ASN A 1 93 ? 9.300 -1.518 -11.352 1.00 86.38 93 ASN A C 1
ATOM 712 O O . ASN A 1 93 ? 10.366 -2.109 -11.207 1.00 86.38 93 ASN A O 1
ATOM 716 N N . TYR A 1 94 ? 8.974 -0.878 -12.465 1.00 83.44 94 TYR A N 1
ATOM 717 C CA . TYR A 1 94 ? 9.841 -0.761 -13.625 1.00 83.44 94 TYR A CA 1
ATOM 718 C C . TYR A 1 94 ? 10.627 0.541 -13.529 1.00 83.44 94 TYR A C 1
ATOM 720 O O . TYR A 1 94 ? 10.054 1.631 -13.436 1.00 83.44 94 TYR A O 1
ATOM 728 N N . ILE A 1 95 ? 11.949 0.420 -13.571 1.00 75.81 95 ILE A N 1
ATOM 729 C CA . ILE A 1 95 ? 12.844 1.571 -13.547 1.00 75.81 95 ILE A CA 1
ATOM 730 C C . ILE A 1 95 ? 12.866 2.193 -14.952 1.00 75.81 95 ILE A C 1
ATOM 732 O O . ILE A 1 95 ? 13.027 1.484 -15.947 1.00 75.81 95 ILE A O 1
ATOM 736 N N . ASN A 1 96 ? 12.698 3.516 -15.052 1.00 72.31 96 ASN A N 1
ATOM 737 C CA . ASN A 1 96 ? 12.703 4.265 -16.321 1.00 72.31 96 ASN A CA 1
ATOM 738 C C . ASN A 1 96 ? 11.689 3.773 -17.381 1.00 72.31 96 ASN A C 1
ATOM 740 O O . ASN A 1 96 ? 11.969 3.833 -18.578 1.00 72.31 96 ASN A O 1
ATOM 744 N N . LYS A 1 97 ? 10.520 3.267 -16.969 1.00 68.12 97 LYS A N 1
ATOM 745 C CA . LYS A 1 97 ? 9.481 2.687 -17.847 1.00 68.12 97 LYS A CA 1
ATOM 746 C C . LYS A 1 97 ? 9.928 1.509 -18.725 1.00 68.12 97 LYS A C 1
ATOM 748 O O . LYS A 1 97 ? 9.217 1.144 -19.662 1.00 68.12 97 LYS A O 1
ATOM 753 N N . VAL A 1 98 ? 11.071 0.881 -18.443 1.00 67.44 98 VAL A N 1
ATOM 754 C CA . VAL A 1 98 ? 11.553 -0.264 -19.230 1.00 67.44 98 VAL A CA 1
ATOM 755 C C . VAL A 1 98 ? 10.910 -1.551 -18.714 1.00 67.44 98 VAL A C 1
ATOM 757 O O . VAL A 1 98 ? 11.097 -1.926 -17.563 1.00 67.44 98 VAL A O 1
ATOM 760 N N . THR A 1 99 ? 10.170 -2.271 -19.561 1.00 67.88 99 THR A N 1
ATOM 761 C CA . THR A 1 99 ? 9.352 -3.428 -19.139 1.00 67.88 99 THR A CA 1
ATOM 762 C C . THR A 1 99 ? 10.132 -4.726 -18.893 1.00 67.88 99 THR A C 1
ATOM 764 O O . THR A 1 99 ? 9.535 -5.719 -18.481 1.00 67.88 99 THR A O 1
ATOM 767 N N . SER A 1 100 ? 11.437 -4.767 -19.178 1.00 70.81 100 SER A N 1
ATOM 768 C CA . SER A 1 100 ? 12.238 -6.000 -19.143 1.00 70.81 100 SER A CA 1
ATOM 769 C C . SER A 1 100 ? 12.911 -6.292 -17.798 1.00 70.81 100 SER A C 1
ATOM 771 O O . SER A 1 100 ? 13.238 -7.448 -17.545 1.00 70.81 100 SER A O 1
ATOM 773 N N . SER A 1 101 ? 13.091 -5.293 -16.928 1.00 77.44 101 SER A N 1
ATOM 774 C CA . SER A 1 101 ? 13.661 -5.459 -15.583 1.00 77.44 101 SER A CA 1
ATOM 775 C C . SER A 1 101 ? 12.835 -4.681 -14.563 1.00 77.44 101 SER A C 1
ATOM 777 O O . SER A 1 101 ? 12.489 -3.523 -14.802 1.00 77.44 101 SER A O 1
ATOM 779 N N . PHE A 1 102 ? 12.476 -5.326 -13.453 1.00 82.44 102 PHE A N 1
ATOM 780 C CA . PHE A 1 102 ? 11.612 -4.736 -12.436 1.00 82.44 102 PHE A CA 1
ATOM 781 C C . PHE A 1 102 ? 11.917 -5.257 -11.035 1.00 82.44 102 PHE A C 1
ATOM 783 O O . PHE A 1 102 ? 12.213 -6.438 -10.851 1.00 82.44 102 PHE A O 1
ATOM 790 N N . ASP A 1 103 ? 11.746 -4.387 -10.044 1.00 84.56 103 ASP A N 1
ATOM 791 C CA . ASP A 1 103 ? 11.696 -4.797 -8.644 1.00 84.56 103 ASP A CA 1
ATOM 792 C C . ASP A 1 103 ? 10.316 -5.382 -8.339 1.00 84.56 103 ASP A C 1
ATOM 794 O O . ASP A 1 103 ? 9.298 -4.956 -8.897 1.00 84.56 103 ASP A O 1
ATOM 798 N N . THR A 1 104 ? 10.258 -6.342 -7.423 1.00 87.06 104 THR A N 1
ATOM 799 C CA . THR A 1 104 ? 8.984 -6.854 -6.912 1.00 87.06 104 THR A CA 1
ATOM 800 C C . THR A 1 104 ? 8.616 -6.114 -5.638 1.00 87.06 104 THR A C 1
ATOM 802 O O . THR A 1 104 ? 9.412 -6.057 -4.707 1.00 87.06 104 THR A O 1
ATOM 805 N N . TRP A 1 105 ? 7.411 -5.554 -5.603 1.00 87.62 105 TRP A N 1
ATOM 806 C CA . TRP A 1 105 ? 6.876 -4.833 -4.451 1.00 87.62 105 TRP A CA 1
ATOM 807 C C . TRP A 1 105 ? 5.786 -5.665 -3.787 1.00 87.62 105 TRP A C 1
ATOM 809 O O . TRP A 1 105 ? 4.918 -6.204 -4.478 1.00 87.62 105 TRP A O 1
ATOM 819 N N . TYR A 1 106 ? 5.800 -5.730 -2.463 1.00 88.50 106 TYR A N 1
ATOM 820 C CA . TYR A 1 106 ? 4.734 -6.309 -1.658 1.00 88.50 106 TYR A CA 1
ATOM 821 C C . TYR A 1 106 ? 4.233 -5.254 -0.690 1.00 88.50 106 TYR A C 1
ATOM 823 O O . TYR A 1 106 ? 5.002 -4.763 0.125 1.00 88.50 106 TYR A O 1
ATOM 831 N N . ALA A 1 107 ? 2.949 -4.923 -0.769 1.00 89.81 107 ALA A N 1
ATOM 832 C CA . ALA A 1 107 ? 2.289 -4.210 0.308 1.00 89.81 107 ALA A CA 1
ATOM 833 C C . ALA A 1 107 ? 1.595 -5.222 1.209 1.00 89.81 107 ALA A C 1
ATOM 835 O O . ALA A 1 107 ? 0.801 -6.050 0.752 1.00 89.81 107 ALA A O 1
ATOM 836 N N . LEU A 1 108 ? 1.893 -5.130 2.491 1.00 91.56 108 LEU A N 1
ATOM 837 C CA . LEU A 1 108 ? 1.342 -5.935 3.561 1.00 91.56 108 LEU A CA 1
ATOM 838 C C . LEU A 1 108 ? 0.529 -5.024 4.472 1.00 91.56 108 LEU A C 1
ATOM 840 O O . LEU A 1 108 ? 0.831 -3.840 4.606 1.00 91.56 108 LEU A O 1
ATOM 844 N N . TRP A 1 109 ? -0.482 -5.580 5.120 1.00 93.69 109 TRP A N 1
ATOM 845 C CA . TRP A 1 109 ? -1.189 -4.908 6.197 1.00 93.69 109 TRP A CA 1
ATOM 846 C C . TRP A 1 109 ? -1.072 -5.718 7.487 1.00 93.69 109 TRP A C 1
ATOM 848 O O . TRP A 1 109 ? -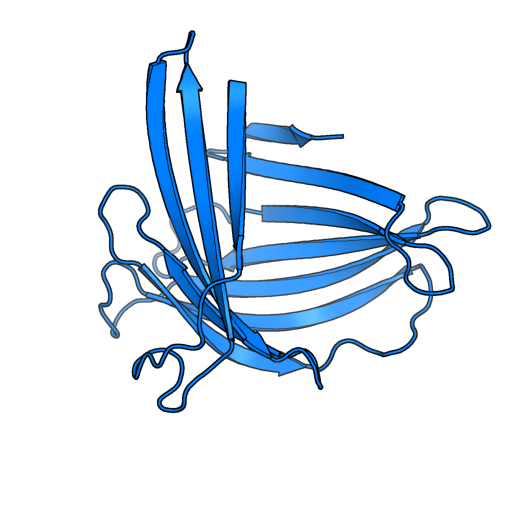1.075 -6.949 7.456 1.00 93.69 109 TRP A O 1
ATOM 858 N N . SER A 1 110 ? -0.999 -5.035 8.622 1.00 95.31 110 SER A N 1
ATOM 859 C CA . SER A 1 110 ? -1.137 -5.616 9.959 1.00 95.31 110 SER A CA 1
ATOM 860 C C . SER A 1 110 ? -2.077 -4.761 10.799 1.00 95.31 110 SER A C 1
ATOM 862 O O . SER A 1 110 ? -2.182 -3.550 10.608 1.00 95.31 110 SER A O 1
ATOM 864 N N . LEU A 1 111 ? -2.792 -5.402 11.722 1.00 96.12 111 LEU A N 1
ATOM 865 C CA . LEU A 1 111 ? -3.576 -4.717 12.739 1.00 96.12 111 LEU A CA 1
ATOM 866 C C . LEU A 1 111 ? -2.940 -4.964 14.104 1.00 96.12 111 LEU A C 1
ATOM 868 O O . LEU A 1 111 ? -3.039 -6.056 14.659 1.00 96.12 111 LEU A O 1
ATOM 872 N N . GLU A 1 112 ? -2.278 -3.952 14.641 1.00 95.75 112 GLU A N 1
ATOM 873 C CA . GLU A 1 112 ? -1.482 -4.032 15.863 1.00 95.75 112 GLU A CA 1
ATOM 874 C C . GLU A 1 112 ? -2.213 -3.393 17.044 1.00 95.75 112 GLU A C 1
ATOM 876 O O . GLU A 1 112 ? -3.067 -2.520 16.880 1.00 95.75 112 GLU A O 1
ATOM 881 N N . ALA A 1 113 ? -1.896 -3.841 18.257 1.00 96.38 113 ALA A N 1
ATOM 882 C CA . ALA A 1 113 ? -2.516 -3.306 19.463 1.00 96.38 113 ALA A CA 1
ATOM 883 C C . ALA A 1 113 ? -2.086 -1.849 19.708 1.00 96.38 113 ALA A C 1
ATOM 885 O O . ALA A 1 113 ? -0.921 -1.503 19.521 1.00 96.38 113 ALA A O 1
ATOM 886 N N . ASP A 1 114 ? -3.021 -1.017 20.170 1.00 95.75 114 ASP A N 1
ATOM 887 C CA . ASP A 1 114 ? -2.744 0.342 20.653 1.00 95.75 114 ASP A CA 1
ATOM 888 C C . ASP A 1 114 ? -3.343 0.552 22.048 1.00 95.75 114 ASP A C 1
ATOM 890 O O . ASP A 1 114 ? -2.622 0.729 23.027 1.00 95.75 114 ASP A O 1
ATOM 894 N N . SER A 1 115 ? -4.671 0.461 22.158 1.00 95.06 115 SER A N 1
ATOM 895 C CA . SER A 1 115 ? -5.396 0.584 23.424 1.00 95.06 115 SER A CA 1
ATOM 896 C C . SER A 1 115 ? -6.587 -0.379 23.484 1.00 95.06 115 SER A C 1
ATOM 898 O O . SER A 1 115 ? -6.775 -1.218 22.606 1.00 95.06 115 SER A O 1
ATOM 900 N N . ALA A 1 116 ? -7.424 -0.259 24.519 1.00 93.38 116 ALA A N 1
ATOM 901 C CA . ALA A 1 116 ? -8.655 -1.042 24.631 1.00 93.38 116 ALA A CA 1
ATOM 902 C C . ALA A 1 116 ? -9.690 -0.728 23.529 1.00 93.38 116 ALA A C 1
ATOM 904 O O . ALA A 1 116 ? -10.559 -1.555 23.259 1.00 93.38 116 ALA A O 1
ATOM 905 N N . THR A 1 117 ? -9.624 0.453 22.904 1.00 93.75 117 THR A N 1
ATOM 906 C CA . THR A 1 117 ? -10.623 0.926 21.924 1.00 93.75 117 THR A CA 1
ATOM 907 C C . THR A 1 117 ? -10.031 1.293 20.564 1.00 93.75 117 THR A C 1
ATOM 909 O O . THR A 1 117 ? -10.780 1.624 19.642 1.00 93.75 117 THR A O 1
ATOM 912 N N . THR A 1 118 ? -8.707 1.216 20.419 1.00 96.56 118 THR A N 1
ATOM 913 C CA . THR A 1 118 ? -7.978 1.572 19.196 1.00 96.56 118 THR A CA 1
ATOM 914 C C . THR A 1 118 ? -6.942 0.518 18.826 1.00 96.56 118 THR A C 1
ATOM 916 O O . THR A 1 118 ? -6.445 -0.226 19.674 1.00 96.56 118 THR A O 1
ATOM 919 N N . ALA A 1 119 ? -6.596 0.486 17.544 1.00 97.19 119 ALA A N 1
ATOM 920 C CA . ALA A 1 119 ? -5.542 -0.344 16.977 1.00 97.19 119 ALA A CA 1
ATOM 921 C C . ALA A 1 119 ? -4.726 0.460 15.956 1.00 97.19 119 ALA A C 1
ATOM 923 O O . ALA A 1 119 ? -5.210 1.454 15.414 1.00 97.19 119 ALA A O 1
ATOM 924 N N . TRP A 1 120 ? -3.504 0.022 15.668 1.00 96.94 120 TRP A N 1
ATOM 925 C CA . TRP A 1 120 ? -2.704 0.549 14.564 1.00 96.94 120 TRP A CA 1
ATOM 926 C C . TRP A 1 120 ? -2.916 -0.323 13.327 1.00 96.94 120 TRP A C 1
ATOM 928 O O . TRP A 1 120 ? -2.506 -1.480 13.311 1.00 96.94 120 TRP A O 1
ATOM 938 N N . LEU A 1 121 ? -3.550 0.222 12.290 1.00 95.38 121 LEU A N 1
ATOM 939 C CA . LEU A 1 121 ? -3.524 -0.369 10.954 1.00 95.38 121 LEU A CA 1
ATOM 940 C C . LEU A 1 121 ? -2.221 0.056 10.282 1.00 95.38 121 LEU A C 1
ATOM 942 O O . LEU A 1 121 ? -2.092 1.213 9.887 1.00 95.38 121 LEU A O 1
ATOM 946 N N . CYS A 1 122 ? -1.274 -0.864 10.171 1.00 93.75 122 CYS A N 1
ATOM 947 C CA . CYS A 1 122 ? 0.015 -0.626 9.540 1.00 93.75 122 CYS A CA 1
ATOM 948 C C . CYS A 1 122 ? 0.026 -1.176 8.120 1.00 93.75 122 CYS A C 1
ATOM 950 O O . CYS A 1 122 ? -0.391 -2.308 7.883 1.00 93.75 122 CYS A O 1
ATOM 952 N N . LEU A 1 123 ? 0.504 -0.366 7.184 1.00 91.75 123 LEU A N 1
ATOM 953 C CA . LEU A 1 123 ? 0.750 -0.702 5.795 1.00 91.75 123 LEU A CA 1
ATOM 954 C C . LEU A 1 123 ? 2.260 -0.717 5.594 1.00 91.75 123 LEU A C 1
ATOM 956 O O . LEU A 1 123 ? 2.911 0.319 5.698 1.00 91.75 123 LEU A O 1
ATOM 960 N N . ASN A 1 124 ? 2.802 -1.898 5.328 1.00 88.44 124 ASN A N 1
ATOM 961 C CA . ASN A 1 124 ? 4.233 -2.099 5.160 1.00 88.44 124 ASN A CA 1
ATOM 962 C C . ASN A 1 124 ? 4.535 -2.420 3.704 1.00 88.44 124 ASN A C 1
ATOM 964 O O . ASN A 1 124 ? 3.848 -3.244 3.100 1.00 88.44 124 ASN A O 1
ATOM 968 N N . ILE A 1 125 ? 5.566 -1.797 3.148 1.00 85.44 125 ILE A N 1
ATOM 969 C CA . ILE A 1 125 ? 6.053 -2.094 1.805 1.00 85.44 125 ILE A CA 1
ATOM 970 C C . ILE A 1 125 ? 7.380 -2.831 1.924 1.00 85.44 125 ILE A C 1
ATOM 972 O O . ILE A 1 125 ? 8.319 -2.331 2.532 1.00 85.44 125 ILE A O 1
ATOM 976 N N . GLU A 1 126 ? 7.461 -3.998 1.296 1.00 84.06 126 GLU A N 1
ATOM 977 C CA . GLU A 1 126 ? 8.700 -4.740 1.098 1.00 84.06 126 GLU A CA 1
ATOM 978 C C . GLU A 1 126 ? 9.082 -4.706 -0.381 1.00 84.06 126 GLU A C 1
ATOM 980 O O . GLU A 1 126 ? 8.268 -4.999 -1.265 1.00 84.06 126 GLU A O 1
ATOM 985 N N . ILE A 1 127 ? 10.340 -4.367 -0.661 1.00 82.12 127 ILE A N 1
ATOM 986 C CA . ILE A 1 127 ? 10.866 -4.277 -2.024 1.00 82.12 127 ILE A CA 1
ATOM 987 C C . ILE A 1 127 ? 11.963 -5.320 -2.196 1.00 82.12 127 ILE A C 1
ATOM 989 O O . ILE A 1 127 ? 12.966 -5.315 -1.488 1.00 82.12 127 ILE A O 1
ATOM 993 N N . THR A 1 128 ? 11.774 -6.214 -3.165 1.00 82.50 128 THR A N 1
ATOM 994 C CA . THR A 1 128 ? 12.792 -7.163 -3.626 1.00 82.50 128 THR A CA 1
ATOM 995 C C . THR A 1 128 ? 13.387 -6.648 -4.939 1.00 82.50 128 THR A C 1
ATOM 997 O O . THR A 1 128 ? 12.686 -6.682 -5.958 1.00 82.50 128 THR A O 1
ATOM 1000 N N . PRO A 1 129 ? 14.644 -6.169 -4.949 1.00 77.31 129 PRO A N 1
ATOM 1001 C CA . PRO A 1 129 ? 15.255 -5.606 -6.147 1.00 77.31 129 PRO A CA 1
ATOM 1002 C C . PRO A 1 129 ? 15.448 -6.635 -7.265 1.00 77.31 129 PRO A C 1
ATOM 1004 O O . PRO A 1 129 ? 15.730 -7.802 -6.993 1.00 77.31 129 PRO A O 1
ATOM 1007 N N . ALA A 1 130 ? 15.371 -6.196 -8.525 1.00 77.56 130 ALA A N 1
ATOM 1008 C CA . ALA A 1 130 ? 15.612 -7.064 -9.688 1.00 77.56 130 ALA A CA 1
ATOM 1009 C C . ALA A 1 130 ? 17.049 -7.623 -9.717 1.00 77.56 130 ALA A C 1
ATOM 1011 O O . ALA A 1 130 ? 17.286 -8.758 -10.125 1.00 77.56 130 ALA A O 1
ATOM 1012 N N . ASN A 1 131 ? 18.006 -6.813 -9.254 1.00 70.19 131 ASN A N 1
ATOM 1013 C CA . ASN A 1 131 ? 19.415 -7.163 -9.117 1.00 70.19 131 ASN A CA 1
ATOM 1014 C C . ASN A 1 131 ? 19.732 -7.263 -7.618 1.00 70.19 131 ASN A C 1
ATOM 1016 O O . ASN A 1 131 ? 19.713 -6.253 -6.918 1.00 70.19 131 ASN A O 1
ATOM 1020 N N . ALA A 1 132 ? 19.994 -8.475 -7.120 1.00 57.38 132 ALA A N 1
ATOM 1021 C CA . ALA A 1 132 ? 20.053 -8.829 -5.694 1.00 57.38 132 ALA A CA 1
ATOM 1022 C C . ALA A 1 132 ? 21.257 -8.263 -4.894 1.00 57.38 132 ALA A C 1
ATOM 1024 O O . ALA A 1 132 ? 21.779 -8.921 -3.999 1.00 57.38 132 ALA A O 1
ATOM 1025 N N . THR A 1 133 ? 21.719 -7.049 -5.193 1.00 51.56 133 THR A N 1
ATOM 1026 C CA . THR A 1 133 ? 22.821 -6.368 -4.490 1.00 51.56 133 THR A CA 1
ATOM 1027 C C . THR A 1 133 ? 22.363 -5.260 -3.537 1.00 51.56 133 THR A C 1
ATOM 1029 O O . THR A 1 133 ? 23.209 -4.627 -2.909 1.00 51.56 133 THR A O 1
ATOM 1032 N N . VAL A 1 134 ? 21.053 -5.015 -3.394 1.00 52.84 134 VAL A N 1
ATOM 1033 C CA . VAL A 1 134 ? 20.509 -3.892 -2.607 1.00 52.84 134 VAL A CA 1
ATOM 1034 C C . VAL A 1 134 ? 19.538 -4.370 -1.522 1.00 52.84 134 VAL A C 1
ATOM 1036 O O . VAL A 1 134 ? 18.789 -5.327 -1.699 1.00 52.84 134 VAL A O 1
ATOM 1039 N N . VAL A 1 135 ? 19.594 -3.682 -0.381 1.00 51.72 135 VAL A N 1
ATOM 1040 C CA . VAL A 1 135 ? 18.783 -3.893 0.824 1.00 51.72 135 VAL A CA 1
ATOM 1041 C C . VAL A 1 135 ? 17.304 -3.623 0.530 1.00 51.72 135 VAL A C 1
ATOM 1043 O O . VAL A 1 135 ? 16.968 -2.612 -0.082 1.00 51.72 135 VAL A O 1
ATOM 1046 N N . SER A 1 136 ? 16.428 -4.510 1.008 1.00 58.25 136 SER A N 1
ATOM 1047 C CA . SER A 1 136 ? 14.978 -4.298 1.073 1.00 58.25 136 SER A CA 1
ATOM 1048 C C . SER A 1 136 ? 14.681 -2.980 1.795 1.00 58.25 136 SER A C 1
ATOM 1050 O O . SER A 1 136 ? 14.933 -2.861 2.996 1.00 58.25 136 SER A O 1
ATOM 1052 N N . THR A 1 137 ? 14.150 -1.983 1.092 1.00 57.56 137 THR A N 1
ATOM 1053 C CA . THR A 1 137 ? 13.588 -0.797 1.743 1.00 57.56 137 THR A CA 1
ATOM 1054 C C . THR A 1 137 ? 12.237 -1.171 2.331 1.00 57.56 137 THR A C 1
ATOM 1056 O O . THR A 1 137 ? 11.331 -1.543 1.585 1.00 57.56 137 THR A O 1
ATOM 1059 N N . ALA A 1 138 ? 12.141 -1.078 3.657 1.00 65.62 138 ALA A N 1
ATOM 1060 C CA . ALA A 1 138 ? 10.893 -1.169 4.394 1.00 65.62 138 ALA A CA 1
ATOM 1061 C C . ALA A 1 138 ? 10.397 0.249 4.703 1.00 65.62 138 ALA A C 1
ATOM 1063 O O . ALA A 1 138 ? 11.093 1.029 5.363 1.00 65.62 138 ALA A O 1
ATOM 1064 N N . GLU A 1 139 ? 9.214 0.574 4.193 1.00 77.81 139 GLU A N 1
ATOM 1065 C CA . GLU A 1 139 ? 8.413 1.723 4.619 1.00 77.81 139 GLU A CA 1
ATOM 1066 C C . GLU A 1 139 ? 7.187 1.178 5.346 1.00 77.81 139 GLU A C 1
ATOM 1068 O O . GLU A 1 139 ? 6.543 0.253 4.849 1.00 77.81 139 GLU A O 1
ATOM 1073 N N . GLY A 1 140 ? 6.904 1.713 6.530 1.00 85.31 140 GLY A N 1
ATOM 1074 C CA . GLY A 1 140 ? 5.759 1.334 7.346 1.00 85.31 140 GLY A CA 1
ATOM 1075 C C . GLY A 1 140 ? 4.948 2.563 7.716 1.00 85.31 140 GLY A C 1
ATOM 1076 O O . GLY A 1 140 ? 5.389 3.351 8.548 1.00 85.31 140 GLY A O 1
ATOM 1077 N N . ASP A 1 141 ? 3.763 2.702 7.131 1.00 90.19 141 ASP A N 1
ATOM 1078 C CA . ASP A 1 141 ? 2.787 3.741 7.463 1.00 90.19 141 ASP A CA 1
ATOM 1079 C C . ASP A 1 141 ? 1.701 3.143 8.355 1.00 90.19 141 ASP A C 1
ATOM 1081 O O . ASP A 1 141 ? 0.987 2.230 7.944 1.00 90.19 141 ASP A O 1
ATOM 1085 N N . CYS A 1 142 ? 1.521 3.666 9.565 1.00 93.50 142 CYS A N 1
ATOM 1086 C CA . CYS A 1 142 ? 0.513 3.175 10.496 1.00 93.50 142 CYS A CA 1
ATOM 1087 C C . CYS A 1 142 ? -0.501 4.252 10.870 1.00 93.50 142 CYS A C 1
ATOM 1089 O O . CYS A 1 142 ? -0.155 5.345 11.320 1.00 93.50 142 CYS A O 1
ATOM 1091 N N . PHE A 1 143 ? -1.774 3.886 10.790 1.00 95.44 143 PHE A N 1
ATOM 1092 C CA . PHE A 1 143 ? -2.910 4.730 11.133 1.00 95.44 143 PHE A CA 1
ATOM 1093 C C . PHE A 1 143 ? -3.572 4.201 12.399 1.00 95.44 143 PHE A C 1
ATOM 1095 O O . PHE A 1 143 ? -3.939 3.027 12.468 1.00 95.44 143 PHE A O 1
ATOM 1102 N N . ARG A 1 144 ? -3.751 5.057 13.408 1.00 97.00 144 ARG A N 1
ATOM 1103 C CA . ARG A 1 144 ? -4.526 4.680 14.593 1.00 97.00 144 ARG A CA 1
ATOM 1104 C C . ARG A 1 144 ? -5.998 4.731 14.236 1.00 97.00 144 ARG A C 1
ATOM 1106 O O . ARG A 1 144 ? -6.515 5.818 13.979 1.00 97.00 144 ARG A O 1
ATOM 1113 N N . ILE A 1 145 ? -6.658 3.583 14.277 1.00 96.69 145 ILE A N 1
ATOM 1114 C CA . ILE A 1 145 ? -8.075 3.436 13.966 1.00 96.69 145 ILE A CA 1
ATOM 1115 C C . ILE A 1 145 ? -8.880 3.020 15.197 1.00 96.69 145 ILE A C 1
ATOM 1117 O O . ILE A 1 145 ? -8.388 2.279 16.052 1.00 96.69 145 ILE A O 1
ATOM 1121 N N . ASN A 1 146 ? -10.118 3.501 15.297 1.00 95.12 146 ASN A N 1
ATOM 1122 C CA . ASN A 1 146 ? -11.100 2.988 16.256 1.00 95.12 146 ASN A CA 1
ATOM 1123 C C . ASN A 1 146 ? -11.899 1.809 15.652 1.00 95.12 146 ASN A C 1
ATOM 1125 O O . ASN A 1 146 ? -11.683 1.410 14.507 1.00 95.12 146 ASN A O 1
ATOM 1129 N N . GLN A 1 147 ? -12.854 1.259 16.408 1.00 92.25 147 GLN A N 1
ATOM 1130 C CA . GLN A 1 147 ? -13.709 0.150 15.948 1.00 92.25 147 GLN A CA 1
ATOM 1131 C C . GLN A 1 147 ? -14.622 0.495 14.757 1.00 92.25 147 GLN A C 1
ATOM 1133 O O . GLN A 1 147 ? -15.068 -0.416 14.064 1.00 92.25 147 GLN A O 1
ATOM 1138 N N . ALA A 1 148 ? -14.901 1.778 14.515 1.00 92.62 148 ALA A N 1
ATOM 1139 C CA . ALA A 1 148 ? -15.667 2.244 13.360 1.00 92.62 148 ALA A CA 1
ATOM 1140 C C . ALA A 1 148 ? -14.792 2.457 12.108 1.00 92.62 148 ALA A C 1
ATOM 1142 O O . ALA A 1 148 ? -15.324 2.677 11.023 1.00 92.62 148 ALA A O 1
ATOM 1143 N N . GLY A 1 149 ? -13.463 2.365 12.242 1.00 89.38 149 GLY A N 1
ATOM 1144 C CA . GLY A 1 149 ? -12.505 2.645 11.172 1.00 89.38 149 GLY A CA 1
ATOM 1145 C C . GLY A 1 149 ? -12.081 4.114 11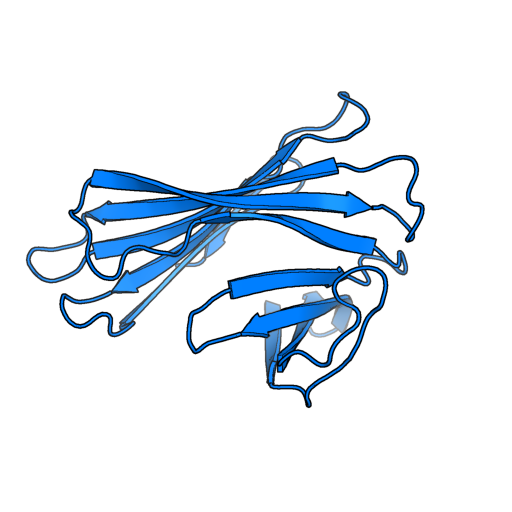.077 1.00 89.38 149 GLY A C 1
ATOM 1146 O O . GLY A 1 149 ? -11.371 4.470 10.138 1.00 89.38 149 GLY A O 1
ATOM 1147 N N . ASP A 1 150 ? -12.463 4.964 12.036 1.00 94.44 150 ASP A N 1
ATOM 1148 C CA . ASP A 1 150 ? -12.054 6.371 12.038 1.00 94.44 150 ASP A CA 1
ATOM 1149 C C . ASP A 1 150 ? -10.573 6.503 12.390 1.00 94.44 150 ASP A C 1
ATOM 1151 O O . ASP A 1 150 ? -10.103 5.945 13.387 1.00 94.44 150 ASP A O 1
ATOM 1155 N N . ILE A 1 151 ? -9.849 7.298 11.603 1.00 94.31 151 ILE A N 1
ATOM 1156 C CA . ILE A 1 151 ? -8.419 7.550 11.784 1.00 94.31 151 ILE A CA 1
ATOM 1157 C C . ILE A 1 151 ? -8.217 8.721 12.752 1.00 94.31 151 ILE A C 1
ATOM 1159 O O . ILE A 1 151 ? -8.724 9.820 12.537 1.00 94.31 151 ILE A O 1
ATOM 1163 N N . THR A 1 152 ? -7.433 8.502 13.808 1.00 94.31 152 THR A N 1
ATOM 1164 C CA . THR A 1 152 ? -7.189 9.480 14.890 1.00 94.31 152 THR A CA 1
ATOM 1165 C C . THR A 1 152 ? -5.709 9.761 15.146 1.00 94.31 152 THR A C 1
ATOM 1167 O O . THR A 1 152 ? -5.364 10.481 16.084 1.00 94.31 152 THR A O 1
ATOM 1170 N N . GLY A 1 153 ? -4.814 9.153 14.373 1.00 92.25 153 GLY A N 1
ATOM 1171 C CA . GLY A 1 153 ? -3.373 9.290 14.543 1.00 92.25 153 GLY A CA 1
ATOM 1172 C C . GLY A 1 153 ? -2.609 8.639 13.401 1.00 92.25 153 GLY A C 1
ATOM 1173 O O . GLY A 1 153 ? -3.152 7.795 12.687 1.00 92.25 153 GLY A O 1
ATOM 1174 N N . PHE A 1 154 ? -1.352 9.037 13.248 1.00 90.75 154 PHE A N 1
ATOM 1175 C CA . PHE A 1 154 ? -0.460 8.564 12.199 1.00 90.75 154 PHE A CA 1
ATOM 1176 C C . PHE A 1 154 ? 0.957 8.445 12.754 1.00 90.75 154 PHE A C 1
ATOM 1178 O O . PHE A 1 154 ? 1.418 9.345 13.447 1.00 90.75 154 PHE A O 1
ATOM 1185 N N . LYS A 1 155 ? 1.641 7.351 12.431 1.00 89.19 155 LYS A N 1
ATOM 1186 C CA . LYS A 1 155 ? 3.083 7.187 12.626 1.00 89.19 155 LYS A CA 1
ATOM 1187 C C . LYS A 1 155 ? 3.660 6.546 11.373 1.00 89.19 155 LYS A C 1
ATOM 1189 O O . LYS A 1 155 ? 2.986 5.732 10.751 1.00 89.19 155 LYS A O 1
ATOM 1194 N N . ALA A 1 156 ? 4.897 6.879 11.040 1.00 86.12 156 ALA A N 1
ATOM 1195 C CA . ALA A 1 156 ? 5.594 6.276 9.915 1.00 86.12 156 ALA A CA 1
ATOM 1196 C C . ALA A 1 156 ? 7.032 5.931 10.276 1.00 86.12 156 ALA A C 1
ATOM 1198 O O . ALA A 1 156 ? 7.681 6.655 11.035 1.00 86.12 156 ALA A O 1
ATOM 1199 N N . ASP A 1 157 ? 7.528 4.842 9.710 1.00 83.56 157 ASP A N 1
ATOM 1200 C CA . ASP A 1 157 ? 8.925 4.442 9.760 1.00 83.56 157 ASP A CA 1
ATOM 1201 C C . ASP A 1 157 ? 9.449 4.270 8.339 1.00 83.56 157 ASP A C 1
ATOM 1203 O O . ASP A 1 157 ? 8.888 3.531 7.534 1.00 83.56 157 ASP A O 1
ATOM 1207 N N . VAL A 1 158 ? 10.537 4.970 8.028 1.00 76.19 158 VAL A N 1
ATOM 1208 C CA . VAL A 1 158 ? 11.170 4.939 6.709 1.00 76.19 158 VAL A CA 1
ATOM 1209 C C . VAL A 1 158 ? 12.626 4.558 6.890 1.00 76.19 158 VAL A C 1
ATOM 1211 O O . VAL A 1 158 ? 13.363 5.243 7.600 1.00 76.19 158 VAL A O 1
ATOM 1214 N N . THR A 1 159 ? 13.061 3.487 6.230 1.00 71.94 159 THR A N 1
ATOM 1215 C CA . THR A 1 159 ? 14.482 3.134 6.172 1.00 71.94 159 THR A CA 1
ATOM 1216 C C . THR A 1 159 ? 15.075 3.588 4.843 1.00 71.94 159 THR A C 1
ATOM 1218 O O . THR A 1 159 ? 14.760 3.030 3.795 1.00 71.94 159 THR A O 1
ATOM 1221 N N . GLU A 1 160 ? 15.970 4.576 4.877 1.00 63.81 160 GLU A N 1
ATOM 1222 C CA . GLU A 1 160 ? 16.688 5.074 3.696 1.00 63.81 160 GLU A CA 1
ATOM 1223 C C . GLU A 1 160 ? 18.193 4.873 3.915 1.00 63.81 160 GLU A C 1
ATOM 1225 O O . GLU A 1 160 ? 18.750 5.305 4.924 1.00 63.81 160 GLU A O 1
ATOM 1230 N N . ASN A 1 161 ? 18.863 4.165 2.998 1.00 66.19 161 ASN A N 1
ATOM 1231 C CA . ASN A 1 161 ? 20.295 3.835 3.091 1.00 66.19 161 ASN A CA 1
ATOM 1232 C C . ASN A 1 161 ? 20.715 3.180 4.427 1.00 66.19 161 ASN A C 1
ATOM 1234 O O . ASN A 1 161 ? 21.804 3.436 4.937 1.00 66.19 161 ASN A O 1
ATOM 1238 N N . GLY A 1 162 ? 19.846 2.346 5.008 1.00 68.75 162 GLY A N 1
ATOM 1239 C CA . GLY A 1 162 ? 20.098 1.664 6.284 1.00 68.75 162 GLY A CA 1
ATOM 1240 C C . GLY A 1 162 ? 19.893 2.529 7.533 1.00 68.75 162 GLY A C 1
ATOM 1241 O O . GLY A 1 162 ? 20.116 2.046 8.640 1.00 68.75 162 GLY A O 1
ATOM 1242 N N . ILE A 1 163 ? 19.452 3.782 7.382 1.00 71.38 163 ILE A N 1
ATOM 1243 C CA . ILE A 1 163 ? 19.094 4.666 8.495 1.00 71.38 163 ILE A CA 1
ATOM 1244 C C . ILE A 1 163 ? 17.574 4.665 8.648 1.00 71.38 163 ILE A C 1
ATOM 1246 O O . ILE A 1 163 ? 16.855 4.987 7.703 1.00 71.38 163 ILE A O 1
ATOM 1250 N N . MET A 1 164 ? 17.092 4.336 9.847 1.00 77.56 164 MET A N 1
ATOM 1251 C CA . MET A 1 164 ? 15.673 4.407 10.190 1.00 77.56 164 MET A CA 1
ATOM 1252 C C . MET A 1 164 ? 15.296 5.826 10.624 1.00 77.56 164 MET A C 1
ATOM 1254 O O . MET A 1 164 ? 15.890 6.389 11.546 1.00 77.56 164 MET A O 1
ATOM 1258 N N . MET A 1 165 ? 14.287 6.391 9.971 1.00 76.88 165 MET A N 1
ATOM 1259 C CA . MET A 1 165 ? 13.661 7.663 10.310 1.00 76.88 165 MET A CA 1
ATOM 1260 C C . MET A 1 165 ? 12.246 7.395 10.812 1.00 76.88 165 MET A C 1
ATOM 1262 O O . MET A 1 165 ? 11.433 6.817 10.095 1.00 76.88 165 MET A O 1
ATOM 1266 N N . SER A 1 166 ? 11.958 7.837 12.033 1.00 80.62 166 SER A N 1
ATOM 1267 C CA . SER A 1 166 ? 10.652 7.671 12.666 1.00 80.62 166 SER A CA 1
ATOM 1268 C C . SER A 1 166 ? 9.904 8.996 12.744 1.00 80.62 166 SER A C 1
ATOM 1270 O O . SER A 1 166 ? 10.415 9.983 13.273 1.00 80.62 166 SER A O 1
ATOM 1272 N N . TYR A 1 167 ? 8.662 8.980 12.277 1.00 76.94 167 TYR A N 1
ATOM 1273 C CA . TYR A 1 167 ? 7.681 10.052 12.399 1.00 76.94 167 TYR A CA 1
ATOM 1274 C C . TYR A 1 167 ? 6.564 9.554 13.320 1.00 76.94 167 TYR A C 1
ATOM 1276 O O . TYR A 1 167 ? 6.109 8.414 13.180 1.00 76.94 167 TYR A O 1
ATOM 1284 N N . ARG A 1 168 ? 6.183 10.352 14.313 1.00 80.94 168 ARG A N 1
ATOM 1285 C CA . ARG A 1 168 ? 5.251 9.984 15.386 1.00 80.94 168 ARG A CA 1
ATOM 1286 C C . ARG A 1 168 ? 4.289 11.130 15.653 1.00 80.94 168 ARG A C 1
ATOM 1288 O O . ARG A 1 168 ? 4.715 12.287 15.430 1.00 80.94 168 ARG A O 1
#